Protein AF-A0A7G9RJF3-F1 (afdb_monomer_lite)

Radius of gyration: 22.02 Å; chains: 1; bounding box: 40×28×79 Å

pLDDT: mean 83.73, std 18.11, range [31.16, 97.38]

Foldseek 3Di:
DDDDDDPDDPPPDDDPDPPPCPPVLVVLLVQLLVLLVVLLVLLVVLLVPQDPDDPLSVVLNVLSVVLNVLSVVLNVCSVPPVCQVVNLVSLVVSLVSLVVNLVVCVPDPDDPVSNVSSVSSNVSSVSSNPSRD

Structure (mmCIF, N/CA/C/O backbone):
data_AF-A0A7G9RJF3-F1
#
_entry.id   AF-A0A7G9RJF3-F1
#
loop_
_atom_site.group_PDB
_atom_site.id
_atom_site.type_symbol
_atom_site.label_atom_id
_atom_site.label_alt_id
_atom_site.label_comp_id
_atom_site.label_asym_id
_atom_site.label_entity_id
_atom_site.label_seq_id
_atom_site.pdbx_PDB_ins_code
_atom_site.Cartn_x
_atom_site.Cartn_y
_atom_site.Cartn_z
_atom_site.occupancy
_atom_site.B_iso_or_equiv
_atom_site.auth_seq_id
_atom_site.auth_comp_id
_atom_site.auth_asym_id
_atom_site.auth_atom_id
_atom_site.pdbx_PDB_model_num
ATOM 1 N N . MET A 1 1 ? 19.701 -16.288 60.617 1.00 37.78 1 MET A N 1
ATOM 2 C CA . MET A 1 1 ? 18.923 -17.296 59.862 1.00 37.78 1 MET A CA 1
ATOM 3 C C . MET A 1 1 ? 17.438 -17.075 60.140 1.00 37.78 1 MET A C 1
ATOM 5 O O . MET A 1 1 ? 17.107 -16.990 61.307 1.00 37.78 1 MET A O 1
ATOM 9 N N . ASN A 1 2 ? 16.628 -16.923 59.075 1.00 31.16 2 ASN A N 1
ATOM 10 C CA . ASN A 1 2 ? 15.196 -17.270 58.889 1.00 31.16 2 ASN A CA 1
ATOM 11 C C . ASN A 1 2 ? 14.207 -17.157 60.077 1.00 31.16 2 ASN A C 1
ATOM 13 O O . ASN A 1 2 ? 14.461 -17.697 61.135 1.00 31.16 2 ASN A O 1
ATOM 17 N N . LYS A 1 3 ? 12.976 -16.638 59.969 1.00 37.88 3 LYS A N 1
ATOM 18 C CA . LYS A 1 3 ? 12.106 -16.229 58.850 1.00 37.88 3 LYS A CA 1
ATOM 19 C C . LYS A 1 3 ? 10.978 -15.380 59.462 1.00 37.88 3 LYS A C 1
ATOM 21 O O . LYS A 1 3 ? 10.343 -15.808 60.419 1.00 37.88 3 LYS A O 1
ATOM 26 N N . ILE A 1 4 ? 10.698 -14.214 58.884 1.00 42.91 4 ILE A N 1
ATOM 27 C CA . ILE A 1 4 ? 9.504 -13.411 59.178 1.00 42.91 4 ILE A CA 1
ATOM 28 C C . ILE A 1 4 ? 8.361 -13.970 58.319 1.00 42.91 4 ILE A C 1
ATOM 30 O O . ILE A 1 4 ? 8.404 -13.846 57.097 1.00 42.91 4 ILE A O 1
ATOM 34 N N . GLN A 1 5 ? 7.341 -14.579 58.928 1.00 42.03 5 GLN A N 1
ATOM 35 C CA . GLN A 1 5 ? 6.074 -14.871 58.249 1.00 42.03 5 GLN A CA 1
ATOM 36 C C . GLN A 1 5 ? 5.121 -13.687 58.448 1.00 42.03 5 GLN A C 1
ATOM 38 O O . GLN A 1 5 ? 4.467 -13.556 59.479 1.00 42.03 5 GLN A O 1
ATOM 43 N N . LYS A 1 6 ? 5.050 -12.798 57.452 1.00 47.06 6 LYS A N 1
ATOM 44 C CA . LYS A 1 6 ? 3.966 -11.818 57.322 1.00 47.06 6 LYS A CA 1
ATOM 45 C C . LYS A 1 6 ? 2.920 -12.400 56.377 1.00 47.06 6 LYS A C 1
ATOM 47 O O . LYS A 1 6 ? 3.115 -12.408 55.165 1.00 47.06 6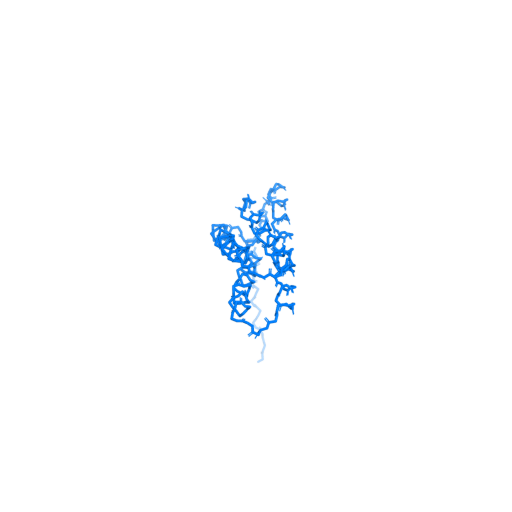 LYS A O 1
ATOM 52 N N . ASN A 1 7 ? 1.803 -12.856 56.940 1.00 44.56 7 ASN A N 1
ATOM 53 C CA . ASN A 1 7 ? 0.584 -13.165 56.195 1.00 44.56 7 ASN A CA 1
ATOM 54 C C . ASN A 1 7 ? -0.028 -11.864 55.654 1.00 44.56 7 ASN A C 1
ATOM 56 O O . ASN A 1 7 ? -0.956 -11.294 56.227 1.00 44.56 7 ASN A O 1
ATOM 60 N N . GLY A 1 8 ? 0.524 -11.373 54.546 1.00 42.59 8 GLY A N 1
ATOM 61 C CA . GLY A 1 8 ? -0.083 -10.332 53.731 1.00 42.59 8 GLY A CA 1
ATOM 62 C C . GLY A 1 8 ? -1.190 -10.945 52.885 1.00 42.59 8 GLY A C 1
ATOM 63 O O . GLY A 1 8 ? -0.917 -11.615 51.894 1.00 42.59 8 GLY A O 1
ATOM 64 N N . LYS A 1 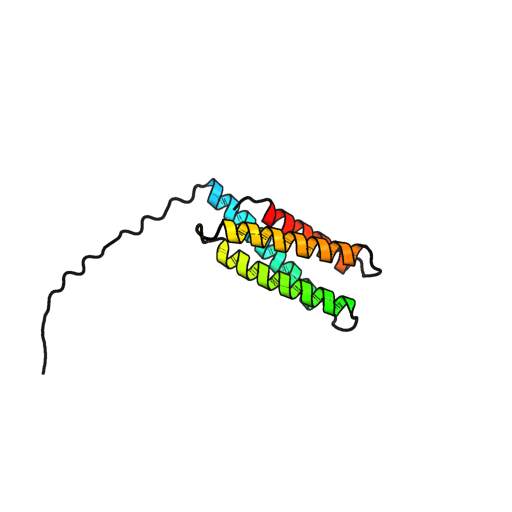9 ? -2.447 -10.719 53.273 1.00 46.66 9 LYS A N 1
ATOM 65 C CA . LYS A 1 9 ? -3.610 -10.961 52.413 1.00 46.66 9 LYS A CA 1
ATOM 66 C C . LYS A 1 9 ? -3.438 -10.139 51.134 1.00 46.66 9 LYS A C 1
ATOM 68 O O . LYS A 1 9 ? -3.617 -8.922 51.157 1.00 46.66 9 LYS A O 1
ATOM 73 N N . ILE A 1 10 ? -3.103 -10.792 50.024 1.00 49.03 10 ILE A N 1
ATOM 74 C CA . ILE A 1 10 ? -3.139 -10.168 48.702 1.00 49.03 10 ILE A CA 1
ATOM 75 C C . ILE A 1 10 ? -4.617 -9.958 48.361 1.00 49.03 10 ILE A C 1
ATOM 77 O O . ILE A 1 10 ? -5.324 -10.886 47.975 1.00 49.03 10 ILE A O 1
ATOM 81 N N . LYS A 1 11 ? -5.110 -8.730 48.550 1.00 46.22 11 LYS A N 1
ATOM 82 C CA . LYS A 1 11 ? -6.381 -8.288 47.969 1.00 46.22 11 LYS A CA 1
ATOM 83 C C . LYS A 1 11 ? -6.161 -8.126 46.469 1.00 46.22 11 LYS A C 1
ATOM 85 O O . LYS A 1 11 ? -5.680 -7.086 46.018 1.00 46.22 11 LYS A O 1
ATOM 90 N N . ILE A 1 12 ? -6.502 -9.162 45.710 1.00 50.19 12 ILE A N 1
ATOM 91 C CA . ILE A 1 12 ? -6.547 -9.111 44.248 1.00 50.19 12 ILE A CA 1
ATOM 92 C C . ILE A 1 12 ? -7.661 -8.127 43.885 1.00 50.19 12 ILE A C 1
ATOM 94 O O . ILE A 1 12 ? -8.851 -8.420 43.983 1.00 50.19 12 ILE A O 1
ATOM 98 N N . SER A 1 13 ? -7.254 -6.898 43.595 1.00 46.00 13 SER A N 1
ATOM 99 C CA . SER A 1 13 ? -8.138 -5.788 43.274 1.00 46.00 13 SER A CA 1
ATOM 100 C C . SER A 1 13 ? -8.271 -5.703 41.761 1.00 46.00 13 SER A C 1
ATOM 102 O O . SER A 1 13 ? -7.261 -5.704 41.065 1.00 46.00 13 SER A O 1
ATOM 104 N N . LYS A 1 14 ? -9.515 -5.523 41.304 1.00 45.97 14 LYS A N 1
ATOM 105 C CA . LYS A 1 14 ? -9.961 -5.294 39.919 1.00 45.97 14 LYS A CA 1
ATOM 106 C C . LYS A 1 14 ? -10.055 -6.563 39.070 1.00 45.97 14 LYS A C 1
ATOM 108 O O . LYS A 1 14 ? -9.180 -6.900 38.285 1.00 45.97 14 LYS A O 1
ATOM 113 N N . THR A 1 15 ? -11.224 -7.194 39.159 1.00 45.94 15 THR A N 1
ATOM 114 C CA . THR A 1 15 ? -11.819 -7.936 38.045 1.00 45.94 15 THR A CA 1
ATOM 115 C C . THR A 1 15 ? -11.752 -7.073 36.784 1.00 45.94 15 THR A C 1
ATOM 117 O O . THR A 1 15 ? -12.479 -6.082 36.670 1.00 45.94 15 THR A O 1
ATOM 120 N N . PHE A 1 16 ? -10.865 -7.426 35.858 1.00 49.41 16 PHE A N 1
ATOM 121 C CA . PHE A 1 16 ? -10.877 -6.914 34.496 1.00 49.41 16 PHE A CA 1
ATOM 122 C C . PHE A 1 16 ? -12.181 -7.402 33.861 1.00 49.41 16 PHE A C 1
ATOM 124 O O . PHE A 1 16 ? -12.304 -8.570 33.503 1.00 49.41 16 PHE A O 1
ATOM 131 N N . LYS A 1 17 ? -13.206 -6.546 33.822 1.00 45.09 17 LYS A N 1
ATOM 132 C CA . LYS A 1 17 ? -14.414 -6.832 33.048 1.00 45.09 17 LYS A CA 1
ATOM 133 C C . LYS A 1 17 ? -14.028 -6.648 31.580 1.00 45.09 17 LYS A C 1
ATOM 135 O O . LYS A 1 17 ? -13.730 -5.509 31.215 1.00 45.09 17 LYS A O 1
ATOM 140 N N . PRO A 1 18 ? -13.998 -7.704 30.746 1.00 49.94 18 PRO A N 1
ATOM 141 C CA . PRO A 1 18 ? -13.815 -7.510 29.320 1.00 49.94 18 PRO A CA 1
ATOM 142 C C . PRO A 1 18 ? -14.965 -6.624 28.840 1.00 49.94 18 PRO A C 1
ATOM 144 O O . PRO A 1 18 ? -16.141 -6.954 28.996 1.00 49.94 18 PRO A O 1
ATOM 147 N N . LYS A 1 19 ? -14.620 -5.437 28.341 1.00 54.03 19 LYS A N 1
ATOM 148 C CA . LYS A 1 19 ? -15.567 -4.529 27.696 1.00 54.03 19 LYS A CA 1
ATOM 149 C C . LYS A 1 19 ? -16.163 -5.324 26.534 1.00 54.03 19 LYS A C 1
ATOM 151 O O . LYS A 1 19 ? -15.418 -5.728 25.647 1.00 54.03 19 LYS A O 1
ATOM 156 N N . HIS A 1 20 ? -17.464 -5.614 26.577 1.00 49.19 20 HIS A N 1
ATOM 157 C CA . HIS A 1 20 ? -18.150 -6.310 25.490 1.00 49.19 20 HIS A CA 1
ATOM 158 C C . HIS A 1 20 ? -17.962 -5.503 24.200 1.00 49.19 20 HIS A C 1
ATOM 160 O O . HIS A 1 20 ? -18.597 -4.465 24.013 1.00 49.19 20 HIS A O 1
ATOM 166 N N . ILE A 1 21 ? -17.057 -5.961 23.336 1.00 56.62 21 ILE A N 1
ATOM 167 C CA . ILE A 1 21 ? -16.953 -5.489 21.958 1.00 56.62 21 ILE A CA 1
ATOM 168 C C . ILE A 1 21 ? -18.270 -5.908 21.299 1.00 56.62 21 ILE A C 1
ATOM 170 O O . ILE A 1 21 ? -18.629 -7.088 21.338 1.00 56.62 21 ILE A O 1
ATOM 174 N N . LYS A 1 22 ? -19.052 -4.952 20.785 1.00 61.88 22 LYS A N 1
ATOM 175 C CA . LYS A 1 22 ? -20.327 -5.272 20.128 1.00 61.88 22 LYS A CA 1
ATOM 176 C C . LYS A 1 22 ? -20.026 -6.134 18.896 1.00 61.88 22 LYS A C 1
ATOM 178 O O . LYS A 1 22 ? -19.020 -5.918 18.229 1.00 61.88 22 LYS A O 1
ATOM 183 N N . SER A 1 23 ? -20.899 -7.080 18.557 1.00 61.47 23 SER A N 1
ATOM 184 C CA . SER A 1 23 ? -20.724 -7.990 17.407 1.00 61.47 23 SER A CA 1
ATOM 185 C C . SER A 1 23 ? -20.456 -7.266 16.072 1.00 61.47 23 SER A C 1
ATOM 187 O O . SER A 1 23 ? -19.717 -7.760 15.219 1.00 61.47 23 SER A O 1
ATOM 189 N N . ASN A 1 24 ? -20.999 -6.057 15.906 1.00 62.25 24 ASN A N 1
ATOM 190 C CA . ASN A 1 24 ? -20.730 -5.204 14.745 1.00 62.25 24 ASN A CA 1
ATOM 191 C C . ASN A 1 24 ? -19.302 -4.633 14.743 1.00 62.25 24 ASN A C 1
ATOM 193 O O . ASN A 1 24 ? -18.688 -4.545 13.683 1.00 62.25 24 ASN A O 1
ATOM 197 N N . ASP A 1 25 ? -18.749 -4.313 15.914 1.00 69.12 25 ASP A N 1
ATOM 198 C CA . ASP A 1 25 ? -17.378 -3.813 16.049 1.00 69.12 25 ASP A CA 1
ATOM 199 C C . ASP A 1 25 ? -16.374 -4.939 15.755 1.00 69.12 25 ASP A C 1
ATOM 201 O O . ASP A 1 25 ? -15.383 -4.717 15.063 1.00 69.12 25 ASP A O 1
ATOM 205 N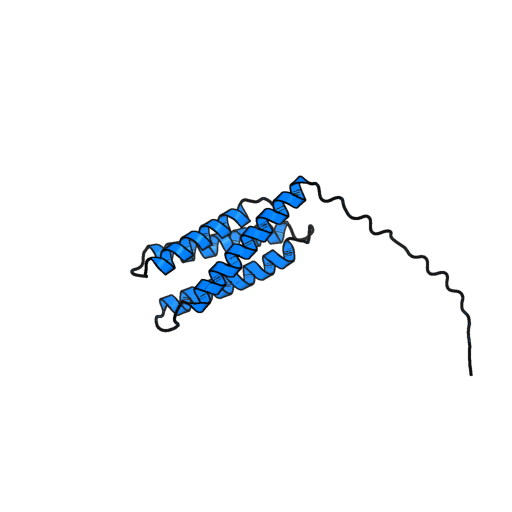 N . THR A 1 26 ? -16.660 -6.179 16.178 1.00 74.62 26 THR A N 1
ATOM 206 C CA . THR A 1 26 ? -15.805 -7.339 15.858 1.00 74.62 26 THR A CA 1
ATOM 207 C C . THR A 1 26 ? -15.745 -7.638 14.358 1.00 74.62 26 THR A C 1
ATOM 209 O O . THR A 1 26 ? -14.678 -7.972 13.842 1.00 74.62 26 THR A O 1
ATOM 212 N N . LEU A 1 27 ? -16.862 -7.481 13.636 1.00 77.50 27 LEU A N 1
ATOM 213 C CA . LEU A 1 27 ? -16.899 -7.680 12.185 1.00 77.50 27 LEU A CA 1
ATOM 214 C C . LEU A 1 27 ? -16.128 -6.576 11.443 1.00 77.50 27 LEU A C 1
ATOM 216 O O . LEU A 1 27 ? -15.398 -6.871 10.497 1.00 77.50 27 LEU A O 1
ATOM 220 N N . SER A 1 28 ? -16.257 -5.320 11.877 1.00 82.12 28 SER A N 1
ATOM 221 C CA . SER A 1 28 ? -15.512 -4.190 11.305 1.00 82.12 28 SER A CA 1
ATOM 222 C C . SER A 1 28 ? -14.006 -4.326 11.532 1.00 82.12 28 SER A C 1
ATOM 224 O O . SER A 1 28 ? -13.238 -4.175 10.586 1.00 82.12 28 SER A O 1
ATOM 226 N N . ILE A 1 29 ? -13.585 -4.711 12.742 1.00 85.94 29 ILE A N 1
ATOM 227 C CA . ILE A 1 29 ? -12.173 -4.966 13.075 1.00 85.94 29 ILE A CA 1
ATOM 228 C C . ILE A 1 29 ? -11.594 -6.075 12.196 1.00 85.94 29 ILE A C 1
ATOM 230 O O . ILE A 1 29 ? -10.514 -5.911 11.637 1.00 85.94 29 ILE A O 1
ATOM 234 N N . SER A 1 30 ? -12.317 -7.183 12.021 1.00 89.31 30 SER A N 1
ATOM 235 C CA . SER A 1 30 ? -11.871 -8.281 11.155 1.00 89.31 30 SER A CA 1
ATOM 236 C C . SER A 1 30 ? -11.684 -7.831 9.700 1.00 89.31 30 SER A C 1
ATOM 238 O O . SER A 1 30 ? -10.661 -8.143 9.090 1.00 89.31 30 SER A O 1
ATOM 240 N N . LYS A 1 31 ? -12.618 -7.039 9.155 1.00 90.25 31 LYS A N 1
ATOM 241 C CA . LYS A 1 31 ? -12.520 -6.501 7.786 1.00 90.25 31 LYS A CA 1
ATOM 242 C C . LYS A 1 31 ? -11.342 -5.543 7.613 1.00 90.25 31 LYS A C 1
ATOM 244 O O . LYS A 1 31 ? -10.628 -5.634 6.612 1.00 90.25 31 LYS A O 1
ATOM 249 N N . ILE A 1 32 ? -11.131 -4.648 8.579 1.00 90.81 32 ILE A N 1
ATOM 250 C CA . ILE A 1 32 ? -9.982 -3.735 8.588 1.00 90.81 32 ILE A CA 1
ATOM 251 C C . ILE A 1 32 ? -8.686 -4.544 8.659 1.00 90.81 32 ILE A C 1
ATOM 253 O O . ILE A 1 32 ? -7.789 -4.314 7.855 1.00 90.81 32 ILE A O 1
ATOM 257 N N . SER A 1 33 ? -8.600 -5.521 9.567 1.00 92.50 33 SER A N 1
ATOM 258 C CA . SER A 1 33 ? -7.408 -6.356 9.746 1.00 92.50 33 SER A CA 1
ATOM 259 C C . SER A 1 33 ? -7.031 -7.085 8.460 1.00 92.50 33 SER A C 1
ATOM 261 O O . SER A 1 33 ? -5.877 -7.032 8.049 1.00 92.50 33 SER A O 1
ATOM 263 N N . ASN A 1 34 ? -8.010 -7.704 7.794 1.00 94.00 34 ASN A N 1
ATOM 264 C CA . ASN A 1 34 ? -7.790 -8.383 6.520 1.00 94.00 34 ASN A CA 1
ATOM 265 C C . ASN A 1 34 ? -7.346 -7.406 5.417 1.00 94.00 34 ASN A C 1
ATOM 267 O O . ASN A 1 34 ? -6.456 -7.714 4.636 1.00 94.00 34 ASN A O 1
ATOM 271 N N . SER A 1 35 ? -7.921 -6.200 5.370 1.00 93.88 35 SER A N 1
ATOM 272 C CA . SER A 1 35 ? -7.521 -5.183 4.383 1.00 93.88 35 SER A CA 1
ATOM 273 C C . SER A 1 35 ? -6.094 -4.674 4.628 1.00 93.88 35 SER A C 1
ATOM 275 O O . SER A 1 35 ? -5.347 -4.455 3.678 1.00 93.88 35 SER A O 1
ATOM 277 N N . ILE A 1 36 ? -5.698 -4.517 5.898 1.00 94.81 36 ILE A N 1
ATOM 278 C CA . ILE A 1 36 ? -4.329 -4.167 6.306 1.00 94.81 36 ILE A CA 1
ATOM 279 C C . ILE A 1 36 ? -3.346 -5.269 5.899 1.00 94.81 36 ILE A C 1
ATOM 281 O O . ILE A 1 36 ? -2.267 -4.957 5.410 1.00 94.81 36 ILE A O 1
ATOM 285 N N . GLU A 1 37 ? -3.699 -6.539 6.098 1.00 96.00 37 GLU A N 1
ATOM 286 C CA . GLU A 1 37 ? -2.874 -7.691 5.707 1.00 96.00 37 GLU A CA 1
ATOM 287 C C . GLU A 1 37 ? -2.678 -7.761 4.190 1.00 96.00 37 GLU A C 1
ATOM 289 O O . GLU A 1 37 ? -1.543 -7.744 3.725 1.00 96.00 37 GLU A O 1
ATOM 294 N N . GLN A 1 38 ? -3.764 -7.677 3.418 1.00 96.62 38 GLN A N 1
ATOM 295 C CA . GLN A 1 38 ? -3.699 -7.650 1.954 1.00 96.62 38 GLN A CA 1
ATOM 296 C C . GLN A 1 38 ? -2.860 -6.482 1.418 1.00 96.62 38 GLN A C 1
ATOM 298 O O . GLN A 1 38 ? -2.151 -6.627 0.421 1.00 96.62 38 GLN A O 1
ATOM 303 N N . LEU A 1 39 ? -2.940 -5.312 2.060 1.00 97.25 39 LEU A N 1
ATOM 304 C CA . LEU A 1 39 ? -2.141 -4.155 1.668 1.00 97.25 39 LEU A CA 1
ATOM 305 C C . LEU A 1 39 ? -0.656 -4.335 2.025 1.00 97.25 39 LEU A C 1
ATOM 307 O O . LEU A 1 39 ? 0.195 -3.962 1.222 1.00 97.25 39 LEU A O 1
ATOM 311 N N . ASP A 1 40 ? -0.342 -4.905 3.192 1.00 97.38 40 ASP A N 1
ATOM 312 C CA . ASP A 1 40 ? 1.035 -5.213 3.617 1.00 97.38 40 ASP A CA 1
ATOM 313 C C . ASP A 1 40 ? 1.698 -6.195 2.641 1.00 97.38 40 ASP A C 1
ATOM 315 O O . ASP A 1 40 ? 2.791 -5.918 2.145 1.00 97.38 40 ASP A O 1
ATOM 319 N N . ASP A 1 41 ? 0.999 -7.277 2.285 1.00 97.12 41 ASP A N 1
ATOM 320 C CA . ASP A 1 41 ? 1.478 -8.287 1.334 1.00 97.12 41 ASP A CA 1
ATOM 321 C C . ASP A 1 41 ? 1.741 -7.683 -0.048 1.00 97.12 41 ASP A C 1
ATOM 323 O O . ASP A 1 41 ? 2.788 -7.917 -0.656 1.00 97.12 41 ASP A O 1
ATOM 327 N N . LEU A 1 42 ? 0.820 -6.851 -0.540 1.00 97.31 42 LEU A N 1
ATOM 328 C CA . LEU A 1 42 ? 0.969 -6.192 -1.834 1.00 97.31 42 LEU A CA 1
ATOM 329 C C . LEU A 1 42 ? 2.145 -5.209 -1.851 1.00 97.31 42 LEU A C 1
ATOM 331 O O . LEU A 1 42 ? 2.903 -5.170 -2.822 1.00 97.31 42 LEU A O 1
ATOM 335 N N . ILE A 1 43 ? 2.311 -4.412 -0.793 1.00 96.50 43 ILE A N 1
ATOM 336 C CA . ILE A 1 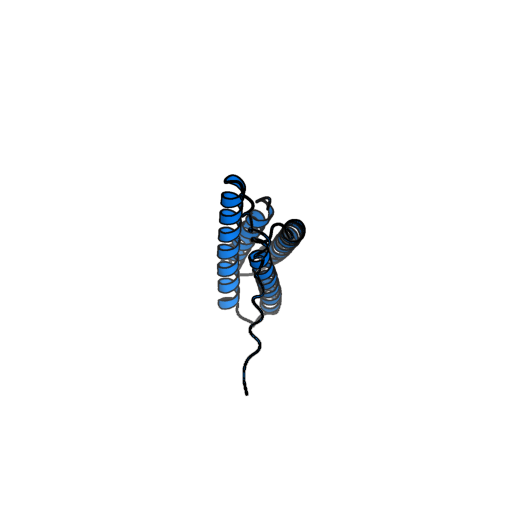43 ? 3.436 -3.477 -0.681 1.00 96.50 43 ILE A CA 1
ATOM 337 C C . ILE A 1 43 ? 4.757 -4.235 -0.562 1.00 96.50 43 ILE A C 1
ATOM 339 O O . ILE A 1 43 ? 5.741 -3.834 -1.186 1.00 96.50 43 ILE A O 1
ATOM 343 N N . GLN A 1 44 ? 4.792 -5.330 0.195 1.00 96.88 44 GLN A N 1
ATOM 344 C CA . GLN A 1 44 ? 5.970 -6.184 0.303 1.00 96.88 44 GLN A CA 1
ATOM 345 C C . GLN A 1 44 ? 6.337 -6.787 -1.059 1.00 96.88 44 GLN A C 1
ATOM 347 O O . GLN A 1 44 ? 7.488 -6.664 -1.474 1.00 96.88 44 GLN A O 1
ATOM 352 N N . ALA A 1 45 ? 5.366 -7.332 -1.794 1.00 95.56 45 ALA A N 1
ATOM 353 C CA . ALA A 1 45 ? 5.586 -7.861 -3.138 1.00 95.56 45 ALA A CA 1
ATOM 354 C C . ALA A 1 45 ? 6.102 -6.778 -4.101 1.00 95.56 45 ALA A C 1
ATOM 356 O O . ALA A 1 45 ? 7.074 -7.001 -4.819 1.00 95.56 45 ALA A O 1
ATOM 357 N N . LEU A 1 46 ? 5.519 -5.573 -4.073 1.00 94.44 46 LEU A N 1
ATOM 358 C CA . LEU A 1 46 ? 6.006 -4.426 -4.847 1.00 94.44 46 LEU A CA 1
ATOM 359 C C . LEU A 1 46 ? 7.462 -4.076 -4.505 1.00 94.44 46 LEU A C 1
ATOM 361 O O . LEU A 1 46 ? 8.271 -3.846 -5.400 1.00 94.44 46 LEU A O 1
ATOM 365 N N . LEU A 1 47 ? 7.817 -4.057 -3.220 1.00 95.31 47 LEU A N 1
ATOM 366 C CA . LEU A 1 47 ? 9.184 -3.794 -2.761 1.00 95.31 47 LEU A CA 1
ATOM 367 C C . LEU A 1 47 ? 10.175 -4.907 -3.132 1.00 95.31 47 LEU A C 1
ATOM 369 O O . LEU A 1 47 ? 11.377 -4.640 -3.191 1.00 95.31 47 LEU A O 1
ATOM 373 N N . GLU A 1 48 ? 9.721 -6.132 -3.365 1.00 94.19 48 GLU A N 1
ATOM 374 C CA . GLU A 1 48 ? 10.573 -7.242 -3.805 1.00 94.19 48 GLU A CA 1
ATOM 375 C C . GLU A 1 48 ? 10.834 -7.199 -5.310 1.00 94.19 48 GLU A C 1
ATOM 377 O O . GLU A 1 48 ? 11.964 -7.431 -5.739 1.00 94.19 48 GLU A O 1
ATOM 382 N N . ILE A 1 49 ? 9.821 -6.849 -6.107 1.00 90.94 49 ILE A N 1
ATOM 383 C CA . ILE A 1 49 ? 9.933 -6.852 -7.572 1.00 90.94 49 ILE A CA 1
ATOM 384 C C . ILE A 1 49 ? 10.494 -5.550 -8.149 1.00 90.94 49 ILE A C 1
ATOM 386 O O . ILE A 1 49 ? 11.041 -5.574 -9.249 1.00 90.94 49 ILE A O 1
ATOM 390 N N . LEU A 1 50 ? 10.349 -4.408 -7.459 1.00 90.38 50 LEU A N 1
ATOM 391 C CA . LEU A 1 50 ? 10.763 -3.120 -8.016 1.00 90.38 50 LEU A CA 1
ATOM 392 C C . LEU A 1 50 ? 12.295 -2.971 -7.971 1.00 90.38 50 LEU A C 1
ATOM 394 O O . LEU A 1 50 ? 12.859 -2.928 -6.873 1.00 90.38 50 LEU A O 1
ATOM 398 N N . PRO A 1 51 ? 12.993 -2.832 -9.111 1.00 86.88 51 PRO A N 1
ATOM 399 C CA . PRO A 1 51 ? 14.439 -2.638 -9.101 1.00 86.88 51 PRO A CA 1
ATOM 400 C C . PRO A 1 51 ? 14.828 -1.269 -8.511 1.00 86.88 51 PRO A C 1
ATOM 402 O O . PRO A 1 51 ? 13.975 -0.441 -8.211 1.00 86.88 51 PRO A O 1
ATOM 405 N N . GLN A 1 52 ? 16.123 -1.040 -8.279 1.00 89.50 52 GLN A N 1
ATOM 406 C CA . GLN A 1 52 ? 16.667 0.206 -7.704 1.00 89.50 52 GLN A CA 1
ATOM 407 C C . GLN A 1 52 ? 17.569 0.939 -8.703 1.00 89.50 52 GLN A C 1
ATOM 409 O O . GLN A 1 52 ? 18.642 1.416 -8.348 1.00 89.50 52 GLN A O 1
ATOM 414 N N . ILE A 1 53 ? 17.174 0.940 -9.974 1.00 91.25 53 ILE A N 1
ATOM 415 C CA . ILE A 1 53 ? 18.027 1.404 -11.072 1.00 91.25 53 ILE A CA 1
ATOM 416 C C . ILE A 1 53 ? 17.652 2.836 -11.444 1.00 91.25 53 ILE A C 1
ATOM 418 O O . ILE A 1 53 ? 18.510 3.709 -11.526 1.00 91.25 53 ILE A O 1
ATOM 422 N N . GLU A 1 54 ? 16.357 3.082 -11.623 1.00 91.25 54 GLU A N 1
ATOM 423 C CA . GLU A 1 54 ? 15.845 4.364 -12.093 1.00 91.25 54 GLU A CA 1
ATOM 424 C C . GLU A 1 54 ? 15.427 5.274 -10.925 1.00 91.25 54 GLU A C 1
ATOM 426 O O . GLU A 1 54 ? 14.886 4.781 -9.929 1.00 91.25 54 GLU A O 1
ATOM 431 N N . PRO A 1 55 ? 15.563 6.610 -11.048 1.00 92.19 55 PRO A N 1
ATOM 432 C CA . PRO A 1 55 ? 15.165 7.551 -9.997 1.00 92.19 55 PRO A CA 1
ATOM 433 C C . PRO A 1 55 ? 13.717 7.370 -9.520 1.00 92.19 55 PRO A C 1
ATOM 435 O O . PRO A 1 55 ? 13.460 7.315 -8.320 1.00 92.19 55 PRO A O 1
ATOM 438 N N . TRP A 1 56 ? 12.776 7.162 -10.448 1.00 90.00 56 TRP A N 1
ATOM 439 C CA . TRP A 1 56 ? 11.366 6.947 -10.103 1.00 90.00 56 TRP A CA 1
ATOM 440 C C . TRP A 1 56 ? 11.148 5.685 -9.258 1.00 90.00 56 TRP A C 1
ATOM 442 O O . TRP A 1 56 ? 10.209 5.625 -8.464 1.00 90.00 56 TRP A O 1
ATOM 452 N N . GLN A 1 57 ? 12.004 4.670 -9.413 1.00 92.88 57 GLN A N 1
ATOM 453 C CA . GLN A 1 57 ? 11.917 3.433 -8.643 1.00 92.88 57 GLN A CA 1
ATOM 454 C C . GLN A 1 57 ? 12.392 3.657 -7.214 1.00 92.88 57 GLN A C 1
ATOM 456 O O . GLN A 1 57 ? 11.777 3.157 -6.275 1.00 92.88 57 GLN A O 1
ATOM 461 N N . LEU A 1 58 ? 13.463 4.432 -7.039 1.00 93.81 58 LEU A N 1
ATOM 462 C CA . LEU A 1 58 ? 13.949 4.830 -5.720 1.00 93.81 58 LEU A CA 1
ATOM 463 C C . LEU A 1 58 ? 12.881 5.636 -4.974 1.00 93.81 58 LEU A C 1
ATOM 465 O O . LEU A 1 58 ? 12.563 5.316 -3.825 1.00 93.81 58 LEU A O 1
ATOM 469 N N . ASP A 1 59 ? 12.260 6.599 -5.657 1.00 93.44 59 ASP A N 1
ATOM 470 C CA . ASP A 1 59 ? 11.171 7.407 -5.105 1.00 93.44 59 ASP A CA 1
ATOM 471 C C . ASP A 1 59 ? 9.967 6.543 -4.720 1.00 93.44 59 ASP A C 1
ATOM 473 O O . ASP A 1 59 ? 9.462 6.635 -3.596 1.00 93.44 59 ASP A O 1
ATOM 477 N N . LEU A 1 60 ? 9.533 5.644 -5.611 1.00 94.44 60 LEU A N 1
ATOM 478 C CA . LEU A 1 60 ? 8.420 4.743 -5.329 1.00 94.44 60 LEU A CA 1
ATOM 479 C C . LEU A 1 60 ? 8.741 3.809 -4.155 1.00 94.44 60 LEU A C 1
ATOM 481 O O . LEU A 1 60 ? 7.905 3.628 -3.272 1.00 94.44 60 LEU A O 1
ATOM 485 N N . ARG A 1 61 ? 9.953 3.251 -4.074 1.00 95.69 61 ARG A N 1
ATOM 486 C CA . ARG A 1 61 ? 10.366 2.414 -2.933 1.00 95.69 61 ARG A CA 1
ATOM 487 C C . ARG A 1 61 ? 10.373 3.189 -1.630 1.00 95.69 61 ARG A C 1
ATOM 489 O O . ARG A 1 61 ? 9.978 2.635 -0.605 1.00 95.69 61 ARG A O 1
ATOM 496 N N . MET A 1 62 ? 10.814 4.442 -1.631 1.00 95.56 62 MET A N 1
ATOM 497 C CA . MET A 1 62 ? 10.761 5.289 -0.441 1.00 95.56 62 MET A CA 1
ATOM 498 C C . MET A 1 62 ? 9.308 5.486 0.016 1.00 95.56 62 MET A C 1
ATOM 500 O O . MET A 1 62 ? 9.001 5.295 1.195 1.00 95.56 62 MET A O 1
ATOM 504 N N . GLN A 1 63 ? 8.400 5.784 -0.917 1.00 95.38 63 GLN A N 1
ATOM 505 C CA . GLN A 1 63 ? 6.968 5.933 -0.639 1.00 95.38 63 GLN A CA 1
ATOM 506 C C . GLN A 1 63 ? 6.341 4.624 -0.122 1.00 95.38 63 GLN A C 1
ATOM 508 O O . GLN A 1 63 ? 5.614 4.640 0.871 1.00 95.38 63 GLN A O 1
ATOM 513 N N . LEU A 1 64 ? 6.674 3.483 -0.729 1.00 96.56 64 LEU A N 1
ATOM 514 C CA . LEU A 1 64 ? 6.204 2.158 -0.312 1.00 96.56 64 LEU A CA 1
ATOM 515 C C . LEU A 1 64 ? 6.735 1.756 1.072 1.00 96.56 64 LEU A C 1
ATOM 517 O O . LEU A 1 64 ? 5.988 1.216 1.884 1.00 96.56 64 LEU A O 1
ATOM 521 N N . ASN A 1 65 ? 7.996 2.060 1.390 1.00 96.81 65 ASN A N 1
ATOM 522 C CA . ASN A 1 65 ? 8.542 1.825 2.730 1.00 96.81 65 ASN A CA 1
ATOM 523 C C . ASN A 1 65 ? 7.863 2.698 3.792 1.00 96.81 65 ASN A C 1
ATOM 525 O O . ASN A 1 65 ? 7.590 2.216 4.892 1.00 96.81 65 ASN A O 1
ATOM 529 N N . LYS A 1 66 ? 7.548 3.959 3.467 1.00 96.31 66 LYS A N 1
ATOM 530 C CA . LYS A 1 66 ? 6.748 4.822 4.345 1.00 96.31 66 LYS A CA 1
ATOM 531 C C . LYS A 1 66 ? 5.367 4.206 4.591 1.00 96.31 66 LYS A C 1
ATOM 533 O O . LYS A 1 66 ? 5.005 3.995 5.744 1.00 96.31 66 LYS A O 1
ATOM 538 N N . ALA A 1 67 ? 4.664 3.816 3.528 1.00 96.56 67 ALA A N 1
ATOM 539 C CA . ALA A 1 67 ? 3.358 3.167 3.630 1.00 96.56 67 ALA A CA 1
ATOM 540 C C . ALA A 1 67 ? 3.412 1.872 4.462 1.00 96.56 67 ALA A C 1
ATOM 542 O O . ALA A 1 67 ? 2.545 1.637 5.299 1.00 96.56 67 ALA A O 1
ATOM 543 N N . ARG A 1 68 ? 4.471 1.065 4.325 1.00 96.44 68 ARG A N 1
ATOM 544 C CA . ARG A 1 68 ? 4.691 -0.129 5.157 1.00 96.44 68 ARG A CA 1
ATOM 545 C C . ARG A 1 68 ? 4.824 0.201 6.648 1.00 96.44 68 ARG A C 1
ATOM 547 O O . ARG A 1 68 ? 4.332 -0.546 7.493 1.00 96.44 68 ARG A O 1
ATOM 554 N N . ASN A 1 69 ? 5.486 1.303 6.996 1.00 96.50 69 ASN A N 1
ATOM 555 C CA . ASN A 1 69 ? 5.584 1.747 8.388 1.00 96.50 69 ASN A CA 1
ATOM 556 C C . ASN A 1 69 ? 4.230 2.232 8.923 1.00 96.50 69 ASN A C 1
ATOM 558 O O . ASN A 1 69 ? 3.858 1.865 10.040 1.00 96.50 69 ASN A O 1
ATOM 562 N N . ASP A 1 70 ? 3.467 2.964 8.110 1.00 96.06 70 ASP A N 1
ATOM 563 C CA . ASP A 1 70 ? 2.109 3.404 8.448 1.00 96.06 70 ASP A CA 1
ATOM 564 C C . ASP A 1 70 ? 1.184 2.192 8.688 1.00 96.06 70 ASP A C 1
ATOM 566 O O . ASP A 1 70 ? 0.471 2.132 9.689 1.00 96.06 70 ASP A O 1
ATOM 570 N N . ILE A 1 71 ? 1.265 1.157 7.845 1.00 96.00 71 ILE A N 1
ATOM 571 C CA . ILE A 1 71 ? 0.522 -0.110 7.988 1.00 96.00 71 ILE A CA 1
ATOM 572 C C . ILE A 1 71 ? 0.863 -0.828 9.295 1.00 96.00 71 ILE A C 1
ATOM 574 O O . ILE A 1 71 ? -0.039 -1.279 10.006 1.00 96.00 71 ILE A O 1
ATOM 578 N N . LYS A 1 72 ? 2.149 -0.914 9.660 1.00 95.38 72 LYS A N 1
ATOM 579 C CA . LYS A 1 72 ? 2.571 -1.503 10.945 1.00 95.38 72 LYS A CA 1
ATOM 580 C C . LYS A 1 72 ? 1.979 -0.741 12.130 1.00 95.38 72 LYS A C 1
ATOM 582 O O . LYS A 1 72 ? 1.519 -1.363 13.092 1.00 95.38 72 LYS A O 1
ATOM 587 N N . ALA A 1 73 ? 1.962 0.588 12.058 1.00 94.00 73 ALA A N 1
ATOM 588 C CA . ALA A 1 73 ? 1.349 1.422 13.081 1.00 94.00 73 ALA A CA 1
ATOM 589 C C . ALA A 1 73 ? -0.172 1.192 13.156 1.00 94.00 73 ALA A C 1
ATOM 591 O O . ALA A 1 73 ? -0.670 0.910 14.248 1.00 94.00 73 ALA A O 1
ATOM 592 N N . LEU A 1 74 ? -0.890 1.172 12.027 1.00 93.69 74 LEU A N 1
ATOM 593 C CA . LEU A 1 74 ? -2.326 0.853 11.976 1.00 93.69 74 LEU A CA 1
ATOM 594 C C . LEU A 1 74 ? -2.635 -0.526 12.574 1.00 93.69 74 LEU A C 1
ATOM 596 O O . LEU A 1 74 ? -3.531 -0.649 13.413 1.00 93.69 74 LEU A O 1
ATOM 600 N N . ARG A 1 75 ? -1.847 -1.554 12.227 1.00 92.62 75 ARG A N 1
ATOM 601 C CA . ARG A 1 75 ? -1.979 -2.913 12.782 1.00 92.62 75 ARG A CA 1
ATOM 602 C C . ARG A 1 75 ? -1.839 -2.924 14.308 1.00 92.62 75 ARG A C 1
ATOM 604 O O . ARG A 1 75 ? -2.545 -3.666 14.981 1.00 92.62 75 ARG A O 1
ATOM 611 N N . SER A 1 76 ? -0.972 -2.082 14.874 1.00 91.19 76 SER A N 1
ATOM 612 C CA . SER A 1 76 ? -0.823 -1.955 16.333 1.00 91.19 76 SER A CA 1
ATOM 613 C C . SER A 1 76 ? -1.988 -1.216 17.014 1.00 91.19 76 SER A C 1
ATOM 615 O O . SER A 1 76 ? -2.229 -1.401 18.208 1.00 91.19 76 SER A O 1
ATOM 617 N N . MET A 1 77 ? -2.710 -0.372 16.273 1.00 90.75 77 MET A N 1
ATOM 618 C CA . MET A 1 77 ? -3.794 0.474 16.785 1.00 90.75 77 MET A CA 1
ATOM 619 C C . MET A 1 77 ? -5.169 -0.206 16.721 1.00 90.75 77 MET A C 1
ATOM 621 O O . MET A 1 77 ? -6.024 0.098 17.551 1.00 90.75 77 MET A O 1
ATOM 625 N N . ILE A 1 78 ? -5.368 -1.164 15.808 1.00 86.94 78 ILE A N 1
ATOM 626 C CA . ILE A 1 78 ? -6.662 -1.829 15.543 1.00 86.94 78 ILE A CA 1
ATOM 627 C C . ILE A 1 78 ? -7.249 -2.618 16.732 1.00 86.94 78 ILE A C 1
ATOM 629 O O . ILE A 1 78 ? -8.424 -2.974 16.737 1.00 86.94 78 ILE A O 1
ATOM 633 N N . PHE A 1 79 ? -6.439 -2.916 17.750 1.00 81.50 79 PHE A N 1
ATOM 634 C CA . PHE A 1 79 ? -6.887 -3.595 18.972 1.00 81.50 79 PHE A CA 1
ATOM 635 C C . PHE A 1 79 ? -7.026 -2.641 20.168 1.00 81.50 79 PHE A C 1
ATOM 637 O O . PHE A 1 79 ? -7.402 -3.060 21.263 1.00 81.50 79 PHE A O 1
ATOM 644 N N . SER A 1 80 ? -6.731 -1.351 19.980 1.00 83.94 80 SER A N 1
ATOM 645 C CA . SER A 1 80 ? -6.769 -0.333 21.028 1.00 83.94 80 SER A CA 1
ATOM 646 C C . SER A 1 80 ? -7.883 0.678 20.757 1.00 83.94 80 SER A C 1
ATOM 648 O O . SER A 1 80 ? -7.789 1.495 19.844 1.00 83.94 80 SER A O 1
ATOM 650 N N . GLN A 1 81 ? -8.945 0.650 21.572 1.00 76.88 81 GLN A N 1
ATOM 651 C CA . GLN A 1 81 ? -10.067 1.597 21.451 1.00 76.88 81 GLN A CA 1
ATOM 652 C C . GLN A 1 81 ? -9.645 3.054 21.691 1.00 76.88 81 GLN A C 1
ATOM 654 O O . GLN A 1 81 ? -10.220 3.965 21.105 1.00 76.88 81 GLN A O 1
ATOM 659 N N . GLU A 1 82 ? -8.643 3.280 22.541 1.00 81.88 82 GLU A N 1
ATOM 660 C CA . GLU A 1 82 ? -8.146 4.619 22.892 1.00 81.88 82 GLU A CA 1
ATOM 661 C C . GLU A 1 82 ? -7.392 5.287 21.734 1.00 81.88 82 GLU A C 1
ATOM 663 O O . GLU A 1 82 ? -7.223 6.501 21.727 1.00 81.88 82 GLU A O 1
ATOM 668 N N . LYS A 1 83 ? -6.972 4.509 20.728 1.00 86.69 83 LYS A N 1
ATOM 669 C CA . LYS A 1 83 ? -6.238 4.995 19.552 1.00 86.69 83 LYS A CA 1
ATOM 670 C C . LYS A 1 83 ? -7.117 5.152 18.314 1.00 86.69 83 LYS A C 1
ATOM 672 O O . LYS A 1 83 ? -6.599 5.251 17.211 1.00 86.69 83 LYS A O 1
ATOM 677 N N . LYS A 1 84 ? -8.441 5.162 18.472 1.00 86.69 84 LYS A N 1
ATOM 678 C CA . LYS A 1 84 ? -9.389 5.210 17.352 1.00 86.69 84 LYS A CA 1
ATOM 679 C C . LYS A 1 84 ? -9.252 6.470 16.491 1.00 86.69 84 LYS A C 1
ATOM 681 O O . LYS A 1 84 ? -9.242 6.370 15.270 1.00 86.69 84 LYS A O 1
ATOM 686 N N . GLU A 1 85 ? -9.099 7.640 17.108 1.00 89.06 85 GLU A N 1
ATOM 687 C CA . GLU A 1 85 ? -8.876 8.896 16.373 1.00 89.06 85 GLU A CA 1
ATOM 688 C C . GLU A 1 85 ? -7.546 8.867 15.613 1.00 89.06 85 GLU A C 1
ATOM 690 O O . GLU A 1 85 ? -7.530 9.081 14.405 1.00 89.06 85 GLU A O 1
ATOM 695 N N . GLN A 1 86 ? -6.463 8.462 16.286 1.00 91.19 86 GLN A N 1
ATOM 696 C CA . GLN A 1 86 ? -5.136 8.302 15.674 1.00 91.19 86 GLN A CA 1
ATOM 697 C C . GLN A 1 86 ? -5.144 7.288 14.521 1.00 91.19 86 GLN A C 1
ATOM 699 O O . GLN A 1 86 ? -4.491 7.499 13.502 1.00 91.19 86 GLN A O 1
ATOM 704 N N . PHE A 1 87 ? -5.899 6.194 14.662 1.00 93.19 87 PHE A N 1
ATOM 705 C CA . PHE A 1 87 ? -6.097 5.211 13.601 1.00 93.19 87 PHE A CA 1
ATOM 706 C C . PHE A 1 87 ? -6.766 5.855 12.384 1.00 93.19 87 PHE A C 1
ATOM 708 O O . PHE A 1 87 ? -6.285 5.691 11.265 1.00 93.19 87 PHE A O 1
ATOM 715 N N . ASN A 1 88 ? -7.849 6.608 12.594 1.00 92.06 88 ASN A N 1
ATOM 716 C CA . ASN A 1 88 ? -8.586 7.254 11.511 1.00 92.06 88 ASN A CA 1
ATOM 717 C C . ASN A 1 88 ? -7.716 8.293 10.785 1.00 92.06 88 ASN A C 1
ATOM 719 O O . ASN A 1 88 ? -7.659 8.282 9.556 1.00 92.06 88 ASN A O 1
ATOM 723 N N . GLU A 1 89 ? -6.976 9.122 11.522 1.00 93.62 89 GLU A N 1
ATOM 724 C CA . GLU A 1 89 ? -6.031 10.093 10.952 1.00 93.62 89 GLU A CA 1
ATOM 725 C C . GLU A 1 89 ? -4.938 9.412 10.121 1.00 93.62 89 GLU A C 1
ATOM 727 O O . GLU A 1 89 ? -4.718 9.770 8.961 1.00 93.62 89 GLU A O 1
ATOM 732 N N . LEU A 1 90 ? -4.291 8.384 10.676 1.00 95.19 90 LEU A N 1
ATOM 733 C CA . LEU A 1 90 ? -3.240 7.649 9.980 1.00 95.19 90 LEU A CA 1
ATOM 734 C C . LEU A 1 90 ? -3.780 6.898 8.754 1.00 95.19 90 LEU A C 1
ATOM 736 O O . LEU A 1 90 ? -3.113 6.852 7.722 1.00 95.19 90 LEU A O 1
ATOM 740 N N . SER A 1 91 ? -4.997 6.352 8.832 1.00 94.94 91 SER A N 1
ATOM 741 C CA . SER A 1 9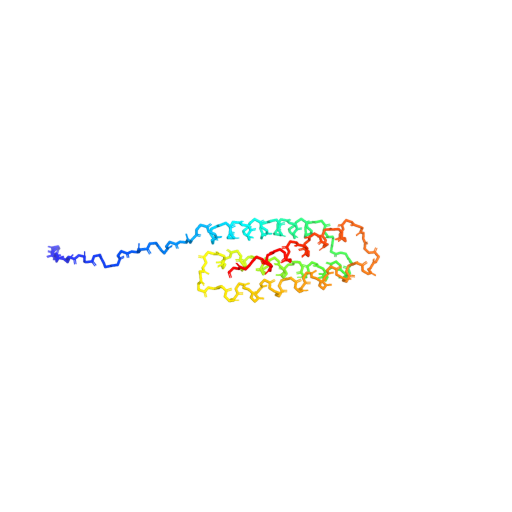1 ? -5.647 5.689 7.697 1.00 94.94 91 SER A CA 1
ATOM 742 C C . SER A 1 91 ? -5.932 6.667 6.553 1.00 94.94 91 SER A C 1
ATOM 744 O O . SER A 1 91 ? -5.731 6.318 5.388 1.00 94.94 91 SER A O 1
ATOM 746 N N . ASN A 1 92 ? -6.315 7.910 6.875 1.00 95.44 92 ASN A N 1
ATOM 747 C CA . ASN A 1 92 ? -6.506 8.965 5.885 1.00 95.44 92 ASN A CA 1
ATOM 748 C C . ASN A 1 92 ? -5.177 9.343 5.219 1.00 95.44 92 ASN A C 1
ATOM 750 O O . ASN A 1 92 ? -5.085 9.351 3.993 1.00 95.44 92 ASN A O 1
ATOM 754 N N . LEU A 1 93 ? -4.126 9.569 6.014 1.00 95.56 93 LEU A N 1
ATOM 755 C CA . LEU A 1 93 ? -2.791 9.886 5.498 1.00 95.56 93 LEU A CA 1
ATOM 756 C C . LEU A 1 93 ? -2.237 8.772 4.601 1.00 95.56 93 LEU A C 1
ATOM 758 O O . LEU A 1 93 ? -1.661 9.054 3.549 1.00 95.56 93 LEU A O 1
ATOM 762 N N . LEU A 1 94 ? -2.417 7.505 4.985 1.00 96.19 94 LEU A N 1
ATOM 763 C CA . LEU A 1 94 ? -2.018 6.359 4.168 1.00 96.19 94 LEU A CA 1
ATOM 764 C C . LEU A 1 94 ? -2.768 6.341 2.828 1.00 96.19 94 LEU A C 1
ATOM 766 O O . LEU A 1 94 ? -2.147 6.154 1.778 1.00 96.19 94 LEU A O 1
ATOM 770 N N . ASN A 1 95 ? -4.084 6.565 2.856 1.00 96.56 95 ASN A N 1
ATOM 771 C CA . ASN A 1 95 ? -4.920 6.630 1.660 1.00 96.56 95 ASN A CA 1
ATOM 772 C C . ASN A 1 95 ? -4.498 7.774 0.722 1.00 96.56 95 ASN A C 1
ATOM 774 O O . ASN A 1 95 ? -4.332 7.552 -0.478 1.00 96.56 95 ASN A O 1
ATOM 778 N N . GLU A 1 96 ? -4.251 8.972 1.254 1.00 96.00 96 GLU A N 1
ATOM 779 C CA . GLU A 1 96 ? -3.763 10.121 0.481 1.00 96.00 96 GLU A CA 1
ATOM 780 C C . GLU A 1 96 ? -2.385 9.856 -0.137 1.00 96.00 96 GLU A C 1
ATOM 782 O O . GLU A 1 96 ? -2.190 10.080 -1.335 1.00 96.00 96 GLU A O 1
ATOM 787 N N . ASN A 1 97 ? -1.440 9.318 0.642 1.00 95.00 97 ASN A N 1
ATOM 788 C CA . ASN A 1 97 ? -0.100 8.991 0.152 1.00 95.00 97 ASN A CA 1
ATOM 789 C C . ASN A 1 97 ? -0.175 7.994 -1.012 1.00 95.00 97 ASN A C 1
ATOM 791 O O . ASN A 1 97 ?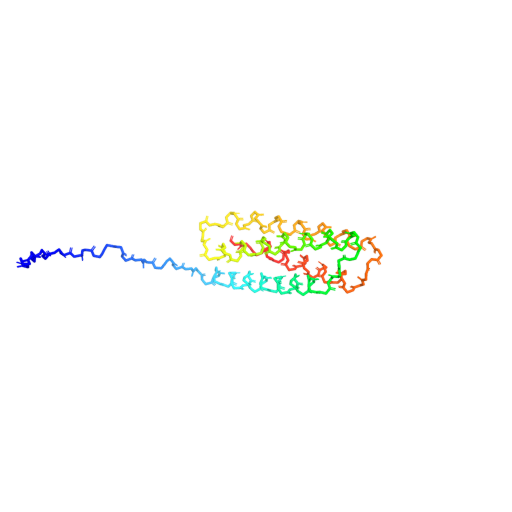 0.376 8.249 -2.083 1.00 95.00 97 ASN A O 1
ATOM 795 N N . LEU A 1 98 ? -0.906 6.888 -0.841 1.00 96.50 98 LEU A N 1
ATOM 796 C CA . LEU A 1 98 ? -1.045 5.867 -1.883 1.00 96.50 98 LEU A CA 1
ATOM 797 C C . LEU A 1 98 ? -1.841 6.364 -3.097 1.00 96.50 98 LEU A C 1
ATOM 799 O O . LEU A 1 98 ? -1.545 5.964 -4.225 1.00 96.50 98 LEU A O 1
ATOM 803 N N . PHE A 1 99 ? -2.803 7.270 -2.905 1.00 96.38 99 PHE A N 1
ATOM 804 C CA . PHE A 1 99 ? -3.492 7.951 -4.001 1.00 96.38 99 PHE A CA 1
ATOM 805 C C . PHE A 1 99 ? -2.525 8.787 -4.847 1.00 96.38 99 PHE A C 1
ATOM 807 O O . PHE A 1 99 ? -2.550 8.691 -6.081 1.00 96.38 99 PHE A O 1
ATOM 814 N N . LEU A 1 100 ? -1.679 9.594 -4.203 1.00 94.44 100 LEU A N 1
ATOM 815 C CA . LEU A 1 100 ? -0.711 10.454 -4.882 1.00 94.44 100 LEU A CA 1
ATOM 816 C C . LEU A 1 100 ? 0.331 9.615 -5.625 1.00 94.44 100 LEU A C 1
ATOM 818 O O . LEU A 1 100 ? 0.528 9.828 -6.823 1.00 94.44 100 LEU A O 1
ATOM 822 N N . SER A 1 101 ? 0.910 8.612 -4.959 1.00 93.88 101 SER A N 1
ATOM 823 C CA . SER A 1 101 ? 1.846 7.662 -5.568 1.00 93.88 101 SER A CA 1
ATOM 824 C C . SER A 1 101 ? 1.227 6.965 -6.779 1.00 93.88 101 SER A C 1
ATOM 826 O O . SER A 1 101 ? 1.787 6.997 -7.870 1.00 93.88 101 SER A O 1
ATOM 828 N N . SER A 1 102 ? 0.025 6.394 -6.637 1.00 94.75 102 SER A N 1
ATOM 829 C CA . SER A 1 102 ? -0.671 5.736 -7.749 1.00 94.75 102 SER A CA 1
ATOM 830 C C . SER A 1 102 ? -0.920 6.695 -8.918 1.00 94.75 102 SER A C 1
ATOM 832 O O . SER A 1 102 ? -0.687 6.321 -10.064 1.00 94.75 102 SER A O 1
ATOM 834 N N . SER A 1 103 ? -1.322 7.938 -8.647 1.00 93.62 103 SER A N 1
ATOM 835 C CA . SER A 1 103 ? -1.595 8.943 -9.685 1.00 93.62 103 SER A CA 1
ATOM 836 C C . SER A 1 103 ? -0.338 9.388 -10.439 1.00 93.62 103 SER A C 1
ATOM 838 O O . SER A 1 103 ? -0.408 9.654 -11.640 1.00 93.62 103 SER A O 1
ATOM 840 N N . GLN A 1 104 ? 0.808 9.465 -9.757 1.00 92.50 104 GLN A N 1
ATOM 841 C CA . GLN A 1 104 ? 2.102 9.754 -10.383 1.00 92.50 104 GLN A CA 1
ATOM 842 C C . GLN A 1 104 ? 2.513 8.626 -11.336 1.00 92.50 104 GLN A C 1
ATOM 844 O O . GLN A 1 104 ? 2.848 8.886 -12.493 1.00 92.50 104 GLN A O 1
ATOM 849 N N . ILE A 1 105 ? 2.414 7.375 -10.879 1.00 93.31 105 ILE A N 1
ATOM 850 C CA . ILE A 1 105 ? 2.746 6.191 -11.682 1.00 93.31 105 ILE A CA 1
ATOM 851 C C . ILE A 1 105 ? 1.797 6.060 -12.882 1.00 93.31 105 ILE A C 1
ATOM 853 O O . ILE A 1 105 ? 2.237 5.764 -13.992 1.00 93.31 105 ILE A O 1
ATOM 857 N N . GLU A 1 106 ? 0.509 6.352 -12.705 1.00 91.62 106 GLU A N 1
ATOM 858 C CA . GLU A 1 106 ? -0.510 6.262 -13.756 1.00 91.62 106 GLU A CA 1
ATOM 859 C C . GLU A 1 106 ? -0.183 7.124 -14.987 1.00 91.62 106 GLU A C 1
ATOM 861 O O . GLU A 1 106 ? -0.328 6.673 -16.123 1.00 91.62 106 GLU A O 1
ATOM 866 N N . ARG A 1 107 ? 0.314 8.346 -14.764 1.00 87.62 107 ARG A N 1
ATOM 867 C CA . ARG A 1 107 ? 0.628 9.329 -15.817 1.00 87.62 107 ARG A CA 1
ATOM 868 C C . ARG A 1 107 ? 1.989 9.111 -16.486 1.00 87.62 107 ARG A C 1
ATOM 870 O O . ARG A 1 107 ? 2.366 9.884 -17.361 1.00 87.62 107 ARG A O 1
ATOM 877 N N . SER A 1 108 ? 2.736 8.098 -16.059 1.00 88.25 108 SER A N 1
ATOM 878 C CA . SER A 1 108 ? 4.104 7.833 -16.506 1.00 88.25 108 SER A CA 1
ATOM 879 C C . SER A 1 108 ? 4.177 6.716 -17.559 1.00 88.25 108 SER A C 1
ATOM 881 O O . SER A 1 108 ? 3.204 5.996 -17.802 1.00 88.25 108 SER A O 1
ATOM 883 N N . TYR A 1 109 ? 5.361 6.510 -18.140 1.00 87.00 109 TYR A N 1
ATOM 884 C CA . TYR A 1 109 ? 5.659 5.395 -19.053 1.00 87.00 109 TYR A CA 1
ATOM 885 C C . TYR A 1 109 ? 6.013 4.077 -18.333 1.00 87.00 109 TYR A C 1
ATOM 887 O O . TYR A 1 109 ? 6.569 3.170 -18.945 1.00 87.00 109 TYR A O 1
ATOM 895 N N . ILE A 1 110 ? 5.701 3.960 -17.037 1.00 90.44 110 ILE A N 1
ATOM 896 C CA . ILE A 1 110 ? 5.943 2.754 -16.231 1.00 90.44 110 ILE A CA 1
ATOM 897 C C . ILE A 1 110 ? 5.065 1.588 -16.709 1.00 90.44 110 ILE A C 1
ATOM 899 O O . ILE A 1 110 ? 3.980 1.788 -17.269 1.00 90.44 110 ILE A O 1
ATOM 903 N N . ASP A 1 111 ? 5.544 0.366 -16.478 1.00 90.62 111 ASP A N 1
ATOM 904 C CA . ASP A 1 111 ? 4.885 -0.871 -16.871 1.00 90.62 111 ASP A CA 1
ATOM 905 C C . ASP A 1 111 ? 3.483 -1.037 -16.246 1.00 90.62 111 ASP A C 1
ATOM 907 O O . ASP A 1 111 ? 3.149 -0.516 -15.175 1.00 90.62 111 ASP A O 1
ATOM 911 N N . ASN A 1 112 ? 2.637 -1.799 -16.941 1.00 92.56 112 ASN A N 1
ATOM 912 C CA . ASN A 1 112 ? 1.247 -1.999 -16.538 1.00 92.56 112 ASN A CA 1
ATOM 913 C C . ASN A 1 112 ? 1.097 -2.826 -15.254 1.00 92.56 112 ASN A C 1
ATOM 915 O O . ASN A 1 112 ? 0.071 -2.693 -14.579 1.00 92.56 112 ASN A O 1
ATOM 919 N N . THR A 1 113 ? 2.081 -3.657 -14.902 1.00 92.62 113 THR A N 1
ATOM 920 C CA . THR A 1 113 ? 2.051 -4.469 -13.680 1.00 92.62 113 THR A CA 1
ATOM 921 C C . THR A 1 113 ? 2.193 -3.564 -12.464 1.00 92.62 113 THR A C 1
ATOM 923 O O . THR A 1 113 ? 1.325 -3.584 -11.590 1.00 92.62 113 THR A O 1
ATOM 926 N N . THR A 1 114 ? 3.197 -2.685 -12.456 1.00 92.94 114 THR A N 1
ATOM 927 C CA . THR A 1 114 ? 3.400 -1.685 -11.399 1.00 92.94 114 THR A CA 1
ATOM 928 C C . THR A 1 114 ? 2.195 -0.749 -11.286 1.00 92.94 114 THR A C 1
ATOM 930 O O . THR A 1 114 ? 1.697 -0.514 -10.184 1.00 92.94 114 THR A O 1
ATOM 933 N N . LYS A 1 115 ? 1.645 -0.273 -12.413 1.00 94.88 115 LYS A N 1
ATOM 934 C CA . LYS A 1 115 ? 0.410 0.538 -12.419 1.00 94.88 115 LYS A CA 1
ATOM 935 C C . LYS A 1 115 ? -0.764 -0.193 -11.771 1.00 94.88 115 LYS A C 1
ATOM 937 O O . LYS A 1 115 ? -1.427 0.356 -10.893 1.00 94.88 115 LYS A O 1
ATOM 942 N N . SER A 1 116 ? -1.013 -1.436 -12.175 1.00 94.75 116 SER A N 1
ATOM 943 C CA . SER A 1 116 ? -2.136 -2.232 -11.666 1.00 94.75 116 SER A CA 1
ATOM 944 C C . SER A 1 116 ? -1.992 -2.529 -10.174 1.00 94.75 116 SER A C 1
ATOM 946 O O . SER A 1 116 ? -2.953 -2.365 -9.423 1.00 94.75 116 SER A O 1
ATOM 948 N N . ALA A 1 117 ? -0.785 -2.879 -9.727 1.00 94.88 117 ALA A N 1
ATOM 949 C CA . ALA A 1 117 ? -0.483 -3.091 -8.318 1.00 94.88 117 ALA A CA 1
ATOM 950 C C . ALA A 1 117 ? -0.685 -1.810 -7.490 1.00 94.88 117 ALA A C 1
ATOM 952 O O . ALA A 1 117 ? -1.320 -1.853 -6.440 1.00 94.88 117 ALA A O 1
ATOM 953 N N . MET A 1 118 ? -0.259 -0.646 -7.988 1.00 96.62 118 MET A N 1
ATOM 954 C CA . MET A 1 118 ? -0.497 0.630 -7.303 1.00 96.62 118 MET A CA 1
ATOM 955 C C . MET A 1 118 ? -1.981 1.015 -7.241 1.00 96.62 118 MET A C 1
ATOM 957 O O . MET A 1 118 ? -2.430 1.550 -6.225 1.00 96.62 118 MET A O 1
ATOM 961 N N . ARG A 1 119 ? -2.771 0.715 -8.283 1.00 95.88 119 ARG A N 1
ATOM 962 C CA . ARG A 1 119 ? -4.235 0.901 -8.249 1.00 95.88 119 ARG A CA 1
ATOM 963 C C . ARG A 1 119 ? -4.884 0.008 -7.191 1.00 95.88 119 ARG A C 1
ATOM 965 O O . ARG A 1 119 ? -5.758 0.477 -6.462 1.00 95.88 119 ARG A O 1
ATOM 972 N N . LEU A 1 120 ? -4.445 -1.247 -7.081 1.00 95.88 120 LEU A N 1
ATOM 973 C CA . LEU A 1 120 ? -4.926 -2.170 -6.053 1.00 95.88 120 LEU A CA 1
ATOM 974 C C . LEU A 1 120 ? -4.532 -1.698 -4.646 1.00 95.88 120 LEU A C 1
ATOM 976 O O . LEU A 1 120 ? -5.384 -1.669 -3.761 1.00 95.88 120 LEU A O 1
ATOM 980 N N . ALA A 1 121 ? -3.291 -1.242 -4.453 1.00 95.94 121 ALA A N 1
ATOM 981 C CA . ALA A 1 121 ? -2.826 -0.690 -3.180 1.00 95.94 121 ALA A CA 1
ATOM 982 C C . ALA A 1 121 ? -3.672 0.517 -2.750 1.00 95.94 121 ALA A C 1
ATOM 984 O O . ALA A 1 121 ? -4.130 0.589 -1.610 1.00 95.94 121 ALA A O 1
ATOM 985 N N . ARG A 1 122 ? -3.966 1.425 -3.688 1.00 95.81 122 ARG A N 1
ATOM 986 C CA . ARG A 1 122 ? -4.884 2.548 -3.462 1.00 95.81 122 ARG A CA 1
ATOM 987 C C . ARG A 1 122 ? -6.288 2.074 -3.069 1.00 95.81 122 ARG A C 1
ATOM 989 O O . ARG A 1 122 ? -6.871 2.631 -2.145 1.00 95.81 122 ARG A O 1
ATOM 996 N N . ALA A 1 123 ? -6.845 1.075 -3.752 1.00 95.00 123 ALA A N 1
ATOM 997 C CA . ALA A 1 123 ? -8.181 0.563 -3.445 1.00 95.00 123 ALA A CA 1
ATOM 998 C C . ALA A 1 123 ? -8.255 -0.069 -2.042 1.00 95.00 123 ALA A C 1
ATOM 1000 O O . ALA A 1 123 ? -9.211 0.169 -1.304 1.00 95.00 123 ALA A O 1
ATOM 1001 N N . LEU A 1 124 ? -7.228 -0.823 -1.644 1.00 94.38 124 LEU A N 1
ATOM 1002 C CA . LEU A 1 124 ? -7.127 -1.408 -0.305 1.00 94.38 124 LEU A CA 1
ATOM 1003 C C . LEU A 1 124 ? -6.991 -0.332 0.781 1.00 94.38 124 LEU A C 1
ATOM 1005 O O . LEU A 1 124 ? -7.669 -0.409 1.805 1.00 94.38 124 LEU A O 1
ATOM 1009 N N . ALA A 1 125 ? -6.190 0.708 0.543 1.00 94.00 125 ALA A N 1
ATOM 1010 C CA . ALA A 1 125 ? -6.066 1.838 1.464 1.00 94.00 125 ALA A CA 1
ATOM 1011 C C . ALA A 1 125 ? -7.387 2.606 1.632 1.00 94.00 125 ALA A C 1
ATOM 1013 O O . ALA A 1 125 ? -7.778 2.923 2.756 1.00 94.00 125 ALA A O 1
ATOM 1014 N N . ALA A 1 126 ? -8.118 2.825 0.536 1.00 93.75 126 ALA A N 1
ATOM 1015 C CA . ALA A 1 126 ? -9.446 3.428 0.580 1.00 93.75 126 ALA A CA 1
ATOM 1016 C C . ALA A 1 126 ? -10.432 2.569 1.387 1.00 93.75 126 ALA A C 1
ATOM 1018 O O . ALA A 1 126 ? -11.205 3.103 2.180 1.00 93.75 126 ALA A O 1
ATOM 1019 N N . ASN A 1 127 ? -10.380 1.239 1.253 1.00 93.12 127 ASN A N 1
ATOM 1020 C CA . ASN A 1 127 ? -11.206 0.339 2.062 1.00 93.12 127 ASN A CA 1
ATOM 1021 C C . ASN A 1 127 ? -10.901 0.470 3.560 1.00 93.12 127 ASN A C 1
ATOM 1023 O O . ASN A 1 127 ? -11.835 0.565 4.353 1.00 93.12 127 ASN A O 1
ATOM 1027 N N . ILE A 1 128 ? -9.622 0.523 3.950 1.00 91.25 128 ILE A N 1
ATOM 1028 C CA . ILE A 1 128 ? -9.215 0.721 5.353 1.00 91.25 128 ILE A CA 1
ATOM 1029 C C . ILE A 1 128 ? -9.762 2.051 5.888 1.00 91.25 128 ILE A C 1
ATOM 1031 O O . ILE A 1 128 ? -10.316 2.079 6.981 1.00 91.25 128 ILE A O 1
ATOM 1035 N N . PHE A 1 129 ? -9.661 3.125 5.102 1.00 90.00 129 PHE A N 1
ATOM 1036 C CA . PHE A 1 129 ? -10.174 4.449 5.461 1.00 90.00 129 PHE A CA 1
ATOM 1037 C C . PHE A 1 129 ? -11.710 4.495 5.588 1.00 90.00 129 PHE A C 1
ATOM 1039 O O . PHE A 1 129 ? -12.251 5.141 6.484 1.00 90.00 129 PHE A O 1
ATOM 1046 N N . HIS A 1 130 ? -12.440 3.814 4.700 1.00 85.50 130 HIS A N 1
ATOM 1047 C CA . HIS A 1 130 ? -13.905 3.856 4.687 1.00 85.50 130 HIS A CA 1
ATOM 1048 C C . HIS A 1 130 ? -14.562 3.006 5.779 1.00 85.50 130 HIS A C 1
ATOM 1050 O O . HIS A 1 130 ? -15.691 3.307 6.190 1.00 85.50 130 HIS A O 1
ATOM 1056 N N . ILE A 1 131 ? -13.897 1.953 6.261 1.00 81.19 131 ILE A N 1
ATOM 1057 C CA . ILE A 1 131 ? -14.413 1.173 7.385 1.00 81.19 131 ILE A CA 1
ATOM 1058 C C . ILE A 1 131 ? -14.172 1.988 8.657 1.00 81.19 131 ILE A C 1
ATOM 1060 O O . ILE A 1 131 ? -13.067 2.027 9.185 1.00 81.19 131 ILE A O 1
ATOM 1064 N N . LYS A 1 132 ? -15.227 2.643 9.152 1.00 65.88 132 LYS A N 1
ATOM 1065 C CA . LYS A 1 132 ? -15.174 3.422 10.395 1.00 65.88 132 LYS A CA 1
ATOM 1066 C C . LYS A 1 132 ? -14.708 2.532 11.551 1.00 65.88 132 LYS A C 1
ATOM 1068 O O . LYS A 1 132 ? -15.479 1.685 12.011 1.00 65.88 132 LYS A O 1
ATOM 1073 N N . TYR A 1 133 ? -13.474 2.747 12.003 1.00 62.44 133 TYR A N 1
ATOM 1074 C CA . TYR A 1 133 ? -12.945 2.190 13.244 1.00 62.44 133 TYR A CA 1
ATOM 1075 C C . TYR A 1 133 ? -13.450 2.997 14.425 1.00 62.44 133 TYR A C 1
ATOM 1077 O O . TYR A 1 133 ? -13.627 4.233 14.293 1.00 62.44 133 TYR A O 1
#

Organism: NCBI:txid1715720

Secondary structure (DSSP, 8-state):
----------------------HHHHHHHHHHHHHHHHHHHHHHHHHHHS-SSSHHHHHHHHHHHHHHHHHHHHHHHTT-GGGHHHHHHHHHHHHHHHHHHHHHHHTSS--HHHHHHHHHHHHHHHHHHHS--

Sequence (133 aa):
MNKIQKNGKIKISKTFKPKHIKSNDTLSISKISNSIEQLDDLIQALLEILPQIEPWQLDLRMQLNKARNDIKALRSMIFSQEKKEQFNELSNLLNENLFLSSSQIERSYIDNTTKSAMRLARALAANIFHIKY